Protein AF-A0A843GZU8-F1 (afdb_monomer)

Secondary structure (DSSP, 8-state):
-HHHHHHHHHHHHHHHHTSPPEEEEE-HHHHHHHHHHHHHTT----EEEEE-TT-EEEE-SSEEEEEEEEEEEEEE--TTS-HHHHIIIIIIIIIHHHHHHHHHHHHTTSSSS----EEEEE-S--TT-SS-TTTTSEEEEEEEEEEEEEETT--

Structure (mmCIF, N/CA/C/O backbone):
data_AF-A0A843GZU8-F1
#
_entry.id   AF-A0A843GZU8-F1
#
loop_
_atom_site.group_PDB
_atom_site.id
_atom_site.type_symbol
_atom_site.label_atom_id
_atom_site.label_alt_id
_atom_site.label_comp_id
_atom_site.label_asym_id
_atom_site.label_entity_id
_atom_site.label_seq_id
_atom_site.pdbx_PDB_ins_code
_atom_site.Cartn_x
_atom_site.Cartn_y
_atom_site.Cartn_z
_atom_site.occupancy
_atom_site.B_iso_or_equiv
_atom_site.auth_seq_id
_atom_site.auth_comp_id
_atom_site.auth_asym_id
_atom_site.auth_atom_id
_atom_site.pdbx_PDB_model_num
ATOM 1 N N . MET A 1 1 ? -4.964 -5.672 16.705 1.00 82.25 1 MET A N 1
ATOM 2 C CA . MET A 1 1 ? -6.218 -5.775 15.932 1.00 82.25 1 MET A CA 1
ATOM 3 C C . MET A 1 1 ? -6.040 -5.169 14.542 1.00 82.25 1 MET A C 1
ATOM 5 O O . MET A 1 1 ? -6.144 -5.916 13.576 1.00 82.25 1 MET A O 1
ATOM 9 N N . LEU A 1 2 ? -5.550 -3.923 14.445 1.00 89.44 2 LEU A N 1
ATOM 10 C CA . LEU A 1 2 ? -5.167 -3.273 13.180 1.00 89.44 2 LEU A CA 1
ATOM 11 C C . LEU A 1 2 ? -4.342 -4.140 12.209 1.00 89.44 2 LEU A C 1
ATOM 13 O O . LEU A 1 2 ? -4.660 -4.193 11.031 1.00 89.44 2 LEU A O 1
ATOM 17 N N . LEU A 1 3 ? -3.293 -4.839 12.661 1.00 92.56 3 LEU A N 1
ATOM 18 C CA . LEU A 1 3 ? -2.460 -5.641 11.746 1.00 92.56 3 LEU A CA 1
ATOM 19 C C . LEU A 1 3 ? -3.240 -6.765 11.058 1.00 92.56 3 LEU A C 1
ATOM 21 O O . LEU A 1 3 ? -3.101 -6.946 9.853 1.00 92.56 3 LEU A O 1
ATOM 25 N N . ASN A 1 4 ? -4.087 -7.476 11.803 1.00 91.81 4 ASN A N 1
ATOM 26 C CA . ASN A 1 4 ? -4.919 -8.545 11.249 1.00 91.81 4 ASN A CA 1
ATOM 27 C C . ASN A 1 4 ? -5.974 -7.966 10.302 1.00 91.81 4 ASN A C 1
ATOM 29 O O . ASN A 1 4 ? -6.200 -8.507 9.223 1.00 91.81 4 ASN A O 1
ATOM 33 N N . LEU A 1 5 ? -6.574 -6.831 10.677 1.00 91.50 5 LEU A N 1
ATOM 34 C CA . LEU A 1 5 ? -7.500 -6.096 9.821 1.00 91.50 5 LEU A CA 1
ATOM 35 C C . LEU A 1 5 ? -6.843 -5.733 8.484 1.00 91.50 5 LEU A C 1
ATOM 37 O O . LEU A 1 5 ? -7.386 -6.022 7.421 1.00 91.50 5 LEU A O 1
ATOM 41 N N . MET A 1 6 ? -5.648 -5.150 8.537 1.00 94.19 6 MET A N 1
ATOM 42 C CA . MET A 1 6 ? -4.905 -4.723 7.358 1.00 94.19 6 MET A CA 1
ATOM 43 C C . MET A 1 6 ? -4.450 -5.904 6.505 1.00 94.19 6 MET A C 1
ATOM 45 O O . MET A 1 6 ? -4.588 -5.848 5.288 1.00 94.19 6 MET A O 1
ATOM 49 N N . GLN A 1 7 ? -3.991 -7.000 7.110 1.00 95.62 7 GLN A N 1
ATOM 50 C CA . GLN A 1 7 ? -3.688 -8.238 6.383 1.00 95.62 7 GLN A CA 1
ATOM 51 C C . GLN A 1 7 ? -4.916 -8.768 5.635 1.00 95.62 7 GLN A C 1
ATOM 53 O O . GLN A 1 7 ? -4.822 -9.079 4.449 1.00 95.62 7 GLN A O 1
ATOM 58 N N . ASN A 1 8 ? -6.081 -8.795 6.288 1.00 94.69 8 ASN A N 1
ATOM 59 C CA . ASN A 1 8 ? -7.334 -9.220 5.663 1.00 94.69 8 ASN A CA 1
ATOM 60 C C . ASN A 1 8 ? -7.744 -8.293 4.511 1.00 94.69 8 ASN A C 1
ATOM 62 O O . ASN A 1 8 ? -8.187 -8.767 3.464 1.00 94.69 8 ASN A O 1
ATOM 66 N N . VAL A 1 9 ? -7.577 -6.978 4.678 1.00 95.19 9 VAL A N 1
ATOM 67 C CA . VAL A 1 9 ? -7.810 -5.997 3.610 1.00 95.19 9 VAL A CA 1
ATOM 68 C C . VAL A 1 9 ? -6.896 -6.273 2.421 1.00 95.19 9 VAL A C 1
ATOM 70 O O . VAL A 1 9 ? -7.381 -6.374 1.300 1.00 95.19 9 VAL A O 1
ATOM 73 N N . VAL A 1 10 ? -5.593 -6.444 2.649 1.00 96.94 10 VAL A N 1
ATOM 74 C CA . VAL A 1 10 ? -4.618 -6.685 1.574 1.00 96.94 10 VAL A CA 1
ATOM 75 C C . VAL A 1 10 ? -4.854 -8.026 0.872 1.00 96.94 10 VAL A C 1
ATOM 77 O O . VAL A 1 10 ? -4.688 -8.111 -0.346 1.00 96.94 10 VAL A O 1
ATOM 80 N N . SER A 1 11 ? -5.313 -9.053 1.593 1.00 97.19 11 SER A N 1
ATOM 81 C CA . SER A 1 11 ? -5.733 -10.323 0.984 1.00 97.19 11 SER A CA 1
ATOM 82 C C . SER A 1 11 ? -6.873 -10.107 -0.013 1.00 97.19 11 SER A C 1
ATOM 84 O O . SER A 1 11 ? -6.767 -10.510 -1.168 1.00 97.19 11 SER A O 1
ATOM 86 N N . LYS A 1 12 ? -7.923 -9.377 0.389 1.00 97.38 12 LYS A N 1
ATOM 87 C CA . LYS A 1 12 ? -9.050 -9.046 -0.499 1.00 97.38 12 LYS A CA 1
ATOM 88 C C . LYS A 1 12 ? -8.641 -8.160 -1.671 1.00 97.38 12 LYS A C 1
ATOM 90 O O . LYS A 1 12 ? -9.189 -8.301 -2.757 1.00 97.38 12 LYS A O 1
ATOM 95 N N . VAL A 1 13 ? -7.685 -7.252 -1.464 1.00 97.69 13 VAL A N 1
ATOM 96 C CA . VAL A 1 13 ? -7.109 -6.458 -2.557 1.00 97.69 13 VAL A CA 1
ATOM 97 C C . VAL A 1 13 ? -6.420 -7.368 -3.567 1.00 97.69 13 VAL A C 1
ATOM 99 O O . VAL A 1 13 ? -6.662 -7.223 -4.757 1.00 97.69 13 VAL A O 1
ATOM 102 N N . SER A 1 14 ? -5.618 -8.330 -3.105 1.00 97.56 14 SER A N 1
ATOM 103 C CA . SER A 1 14 ? -4.934 -9.294 -3.978 1.00 97.56 14 SER A CA 1
ATOM 104 C C . SER A 1 14 ? -5.917 -10.119 -4.814 1.00 97.56 14 SER A C 1
ATOM 106 O O . SER A 1 14 ? -5.692 -10.335 -6.004 1.00 97.56 14 SER A O 1
ATOM 108 N N . GLU A 1 15 ? -7.024 -10.548 -4.202 1.00 97.06 15 GLU A N 1
ATOM 109 C CA . GLU A 1 15 ? -8.114 -11.246 -4.892 1.00 97.06 15 GLU A CA 1
ATOM 110 C C . GLU A 1 15 ? -8.781 -10.362 -5.960 1.00 97.06 15 GLU A C 1
ATOM 112 O O . GLU A 1 15 ? -8.977 -10.807 -7.088 1.00 97.06 15 GLU A O 1
ATOM 117 N N . ASP A 1 16 ? -9.094 -9.106 -5.628 1.00 97.25 16 ASP A N 1
ATOM 118 C CA . ASP A 1 16 ? -9.804 -8.160 -6.503 1.00 97.25 16 ASP A CA 1
ATOM 119 C C . ASP A 1 16 ? -8.938 -7.695 -7.692 1.00 97.25 16 ASP A C 1
ATOM 121 O O . ASP A 1 16 ? -9.460 -7.526 -8.792 1.00 97.25 16 ASP A O 1
ATOM 125 N N . VAL A 1 17 ? -7.617 -7.538 -7.512 1.00 96.56 17 VAL A N 1
ATOM 126 C CA . VAL A 1 17 ? -6.692 -7.144 -8.599 1.00 96.56 17 VAL A CA 1
ATOM 127 C C . VAL A 1 17 ? -6.134 -8.327 -9.402 1.00 96.56 17 VAL A C 1
ATOM 129 O O . VAL A 1 17 ? -5.523 -8.123 -10.450 1.00 96.56 17 VAL A O 1
ATOM 132 N N . GLY A 1 18 ? -6.332 -9.565 -8.939 1.00 95.00 18 GLY A N 1
ATOM 133 C CA . GLY A 1 18 ? -5.915 -10.781 -9.647 1.00 95.00 18 GLY A CA 1
ATOM 134 C C . GLY A 1 18 ? -4.416 -11.101 -9.573 1.00 95.00 18 GLY A C 1
ATOM 135 O O . GLY A 1 18 ? -3.929 -11.940 -10.332 1.00 95.00 18 GLY A O 1
ATOM 136 N N . PHE A 1 19 ? -3.668 -10.463 -8.672 1.00 93.62 19 PHE A N 1
ATOM 137 C CA . PHE A 1 19 ? -2.263 -10.774 -8.407 1.00 93.62 19 PHE A CA 1
ATOM 138 C C . PHE A 1 19 ? -1.910 -10.543 -6.935 1.00 93.62 19 PHE A C 1
ATOM 140 O O . PHE A 1 19 ? -2.544 -9.758 -6.236 1.00 93.62 19 PHE A O 1
ATOM 147 N N . ASN A 1 20 ? -0.874 -11.235 -6.455 1.00 94.81 20 ASN A N 1
ATOM 148 C CA . ASN A 1 20 ? -0.471 -11.184 -5.051 1.00 94.81 20 ASN A CA 1
ATOM 149 C C . ASN A 1 20 ? 0.098 -9.809 -4.672 1.00 94.81 20 ASN A C 1
ATOM 151 O O . ASN A 1 20 ? 1.158 -9.434 -5.174 1.00 94.81 20 ASN A O 1
ATOM 155 N N . VAL A 1 21 ? -0.562 -9.108 -3.749 1.00 96.88 21 VAL A N 1
ATOM 156 C CA . VAL A 1 21 ? -0.092 -7.861 -3.137 1.00 96.88 21 VAL A CA 1
ATOM 157 C C . VAL A 1 21 ? 0.418 -8.169 -1.735 1.00 96.88 21 VAL A C 1
ATOM 159 O O . VAL A 1 21 ? -0.300 -8.697 -0.890 1.00 96.88 21 VAL A O 1
ATOM 162 N N . ARG A 1 22 ? 1.677 -7.827 -1.459 1.00 95.94 22 ARG A N 1
ATOM 163 C CA . ARG A 1 22 ? 2.286 -8.074 -0.148 1.00 95.94 22 ARG A CA 1
ATOM 164 C C . ARG A 1 22 ? 1.792 -7.060 0.876 1.00 95.94 22 ARG A C 1
ATOM 166 O O . ARG A 1 22 ? 1.704 -5.871 0.581 1.00 95.94 22 ARG A O 1
ATOM 173 N N . PHE A 1 23 ? 1.547 -7.509 2.101 1.00 96.44 23 PHE A N 1
ATOM 174 C CA . PHE A 1 23 ? 1.417 -6.604 3.238 1.00 96.44 23 PHE A CA 1
ATOM 175 C C . PHE A 1 23 ? 2.753 -6.509 3.968 1.00 96.44 23 PHE A C 1
ATOM 177 O O . PHE A 1 23 ? 3.313 -7.530 4.362 1.00 96.44 23 PHE A O 1
ATOM 184 N N . MET A 1 24 ? 3.248 -5.289 4.162 1.00 95.06 24 MET A N 1
ATOM 185 C CA . MET A 1 24 ? 4.451 -5.018 4.946 1.00 95.06 24 MET A CA 1
ATOM 186 C C . MET A 1 24 ? 4.103 -4.083 6.099 1.00 95.06 24 MET A C 1
ATOM 188 O O . MET A 1 24 ? 3.356 -3.118 5.928 1.00 95.06 24 MET A O 1
ATOM 192 N N . TYR A 1 25 ? 4.676 -4.341 7.269 1.00 94.94 25 TYR A N 1
ATOM 193 C CA . TYR A 1 25 ? 4.491 -3.511 8.451 1.00 94.94 25 TYR A CA 1
ATOM 194 C C . TYR A 1 25 ? 5.800 -3.380 9.219 1.00 94.94 25 TYR A C 1
ATOM 196 O O . TYR A 1 25 ? 6.476 -4.375 9.474 1.00 94.94 25 TYR A O 1
ATOM 204 N N . GLY A 1 26 ? 6.131 -2.158 9.624 1.00 94.44 26 GLY A N 1
ATOM 205 C CA . GLY A 1 26 ? 7.278 -1.904 10.485 1.00 94.44 26 GLY A CA 1
ATOM 206 C C . GLY A 1 26 ? 7.719 -0.450 10.461 1.00 94.44 26 GLY A C 1
ATOM 207 O O . GLY A 1 26 ? 7.052 0.418 9.897 1.00 94.44 26 GLY A O 1
ATOM 208 N N . SER A 1 27 ? 8.870 -0.181 11.072 1.00 92.12 27 SER A N 1
ATOM 209 C CA . SER A 1 27 ? 9.527 1.119 10.945 1.00 92.12 27 SER A CA 1
ATOM 210 C C . SER A 1 27 ? 10.028 1.340 9.520 1.00 92.12 27 SER A C 1
ATOM 212 O O . SER A 1 27 ? 10.357 0.394 8.798 1.00 92.12 27 SER A O 1
ATOM 214 N N . THR A 1 28 ? 10.196 2.600 9.143 1.00 89.75 28 THR A N 1
ATOM 215 C CA . THR A 1 28 ? 10.784 3.037 7.876 1.00 89.75 28 THR A CA 1
ATOM 216 C C . THR A 1 28 ? 12.098 2.313 7.588 1.00 89.75 28 THR A C 1
ATOM 218 O O . THR A 1 28 ? 12.301 1.845 6.471 1.00 89.75 28 THR A O 1
ATOM 221 N N . LEU A 1 29 ? 12.970 2.158 8.591 1.00 88.56 29 LEU A N 1
ATOM 222 C CA . LEU A 1 29 ? 14.244 1.453 8.431 1.00 88.56 29 LEU A CA 1
ATOM 223 C C . LEU A 1 29 ? 14.043 -0.032 8.098 1.00 88.56 29 LEU A C 1
ATOM 225 O O . LEU A 1 29 ? 14.689 -0.549 7.188 1.00 88.56 29 LEU A O 1
ATOM 229 N N . SER A 1 30 ? 13.143 -0.715 8.812 1.00 91.81 30 SER A N 1
ATOM 230 C CA . SER A 1 30 ? 12.864 -2.136 8.568 1.00 91.81 30 SER A CA 1
ATOM 231 C C . SER A 1 30 ? 12.279 -2.376 7.173 1.00 91.81 30 SER A C 1
ATOM 233 O O . SER A 1 30 ? 12.771 -3.237 6.445 1.00 91.81 30 SER A O 1
ATOM 235 N N . VAL A 1 31 ? 11.331 -1.532 6.756 1.00 91.56 31 VAL A N 1
ATOM 236 C CA . VAL A 1 31 ? 10.713 -1.573 5.426 1.00 91.56 31 VAL A CA 1
ATOM 237 C C . VAL A 1 31 ? 11.753 -1.331 4.329 1.00 91.56 31 VAL A C 1
ATOM 239 O O . VAL A 1 31 ? 11.798 -2.069 3.348 1.00 91.56 31 VAL A O 1
ATOM 242 N N . VAL A 1 32 ? 12.623 -0.327 4.488 1.00 88.94 32 VAL A N 1
ATOM 243 C CA . VAL A 1 32 ? 13.694 -0.028 3.519 1.00 88.94 32 VAL A CA 1
ATOM 244 C C . VAL A 1 32 ? 14.663 -1.201 3.373 1.00 88.94 32 VAL A C 1
ATOM 246 O O . VAL A 1 32 ? 15.056 -1.540 2.253 1.00 88.94 32 VAL A O 1
ATOM 249 N N . ASN A 1 33 ? 1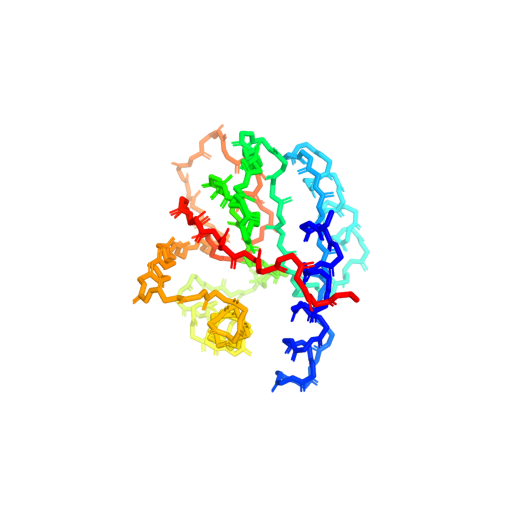5.035 -1.845 4.480 1.00 88.75 33 ASN A N 1
ATOM 250 C CA . ASN A 1 33 ? 15.903 -3.020 4.447 1.00 88.75 33 ASN A CA 1
ATOM 251 C C . ASN A 1 33 ? 15.245 -4.180 3.691 1.00 88.75 33 ASN A C 1
ATOM 253 O O . ASN A 1 33 ? 15.889 -4.802 2.847 1.00 88.75 33 ASN A O 1
ATOM 257 N N . GLU A 1 34 ? 13.962 -4.442 3.941 1.00 90.44 34 GLU A N 1
ATOM 258 C CA . GLU A 1 34 ? 13.223 -5.501 3.255 1.00 90.44 34 GLU A CA 1
ATOM 259 C C . GLU A 1 34 ? 13.091 -5.225 1.750 1.00 90.44 34 GLU A C 1
ATOM 261 O O . GLU A 1 34 ? 13.443 -6.077 0.935 1.00 90.44 34 GLU A O 1
ATOM 266 N N . ILE A 1 35 ? 12.712 -4.005 1.364 1.00 88.75 35 ILE A N 1
ATOM 267 C CA . ILE A 1 35 ? 12.658 -3.565 -0.041 1.00 88.75 35 ILE A CA 1
ATOM 268 C C . ILE A 1 35 ? 14.016 -3.724 -0.729 1.00 88.75 35 ILE A C 1
ATOM 270 O O . ILE A 1 35 ? 14.100 -4.207 -1.860 1.00 88.75 35 ILE A O 1
ATOM 274 N N . THR A 1 36 ? 15.101 -3.365 -0.040 1.00 87.44 36 THR A N 1
ATOM 275 C CA . THR A 1 36 ? 16.463 -3.523 -0.564 1.00 87.44 36 THR A CA 1
ATOM 276 C C . THR A 1 36 ? 16.787 -4.993 -0.834 1.00 87.44 36 THR A C 1
ATOM 278 O O . THR A 1 36 ? 17.401 -5.312 -1.855 1.00 87.44 36 THR A O 1
ATOM 281 N N . LEU A 1 37 ? 16.362 -5.905 0.045 1.00 88.38 37 LEU A N 1
ATOM 282 C CA . LEU A 1 37 ? 16.538 -7.344 -0.150 1.00 88.38 37 LEU A CA 1
ATOM 283 C C . LEU A 1 37 ? 15.697 -7.873 -1.319 1.00 88.38 37 LEU A C 1
ATOM 285 O O . LEU A 1 37 ? 16.228 -8.620 -2.141 1.00 88.38 37 LEU A O 1
ATOM 289 N N . LEU A 1 38 ? 14.433 -7.458 -1.439 1.00 87.94 38 LEU A N 1
ATOM 290 C CA . LEU A 1 38 ? 13.558 -7.850 -2.552 1.00 87.94 38 LEU A CA 1
ATOM 291 C C . LEU A 1 38 ? 14.115 -7.384 -3.897 1.00 87.94 38 LEU A C 1
ATOM 293 O O . LEU A 1 38 ? 14.200 -8.164 -4.847 1.00 87.94 38 LEU A O 1
ATOM 297 N N . ARG A 1 39 ? 14.598 -6.139 -3.954 1.00 83.19 39 ARG A N 1
ATOM 298 C CA . ARG A 1 39 ? 15.267 -5.589 -5.136 1.00 83.19 39 ARG A CA 1
ATOM 299 C C . ARG A 1 39 ? 16.519 -6.384 -5.506 1.00 83.19 39 ARG A C 1
ATOM 301 O O . ARG A 1 39 ? 16.710 -6.683 -6.680 1.00 83.19 39 ARG A O 1
ATOM 308 N N . ARG A 1 40 ? 17.358 -6.764 -4.532 1.00 84.25 40 ARG A N 1
ATOM 309 C CA . ARG A 1 40 ? 18.549 -7.608 -4.778 1.00 84.25 40 ARG A CA 1
ATOM 310 C C . ARG A 1 40 ? 18.193 -8.976 -5.361 1.00 84.25 40 ARG A C 1
ATOM 312 O O . ARG A 1 40 ? 18.991 -9.534 -6.103 1.00 84.25 40 ARG A O 1
ATOM 319 N N . ARG A 1 41 ? 17.011 -9.502 -5.038 1.00 86.81 41 ARG A N 1
ATOM 320 C CA . ARG A 1 41 ? 16.489 -10.765 -5.582 1.00 86.81 41 ARG A CA 1
ATOM 321 C C . ARG A 1 41 ? 15.759 -10.599 -6.916 1.00 86.81 41 ARG A C 1
ATOM 323 O O . ARG A 1 41 ? 15.319 -11.595 -7.475 1.00 86.81 41 ARG A O 1
ATOM 330 N N . MET A 1 42 ? 15.640 -9.367 -7.424 1.00 78.94 42 MET A N 1
ATOM 331 C CA . MET A 1 42 ? 14.858 -9.027 -8.619 1.00 78.94 42 MET A CA 1
ATOM 332 C C . MET A 1 42 ? 13.406 -9.525 -8.545 1.00 78.94 42 MET A C 1
ATOM 334 O O . MET A 1 42 ? 12.783 -9.816 -9.564 1.00 78.94 42 MET A O 1
ATOM 338 N N . GLU A 1 43 ? 12.853 -9.624 -7.335 1.00 80.19 43 GLU A N 1
ATOM 339 C CA . GLU A 1 43 ? 11.452 -9.985 -7.154 1.00 80.19 43 GLU A CA 1
ATOM 340 C C . GLU A 1 43 ? 10.572 -8.787 -7.541 1.00 80.19 43 GLU A C 1
ATOM 342 O O . GLU A 1 43 ? 10.879 -7.636 -7.219 1.00 80.19 43 GLU A O 1
ATOM 347 N N . VAL A 1 44 ? 9.466 -9.043 -8.240 1.00 79.31 44 VAL A N 1
ATOM 348 C CA . VAL A 1 44 ? 8.410 -8.041 -8.434 1.00 79.31 44 VAL A CA 1
ATOM 349 C C . VAL A 1 44 ? 7.522 -8.060 -7.191 1.00 79.31 44 VAL A C 1
ATOM 351 O O . VAL A 1 44 ? 7.000 -9.114 -6.828 1.00 79.31 44 VAL A O 1
ATOM 354 N N . TYR A 1 45 ? 7.371 -6.917 -6.519 1.00 84.50 45 TYR A N 1
ATOM 355 C CA . TYR A 1 45 ? 6.629 -6.828 -5.256 1.00 84.50 45 TYR A CA 1
ATOM 356 C C . TYR A 1 45 ? 5.656 -5.644 -5.243 1.00 84.50 45 TYR A C 1
ATOM 358 O O . TYR A 1 45 ? 5.969 -4.600 -4.683 1.00 84.50 45 TYR A O 1
ATOM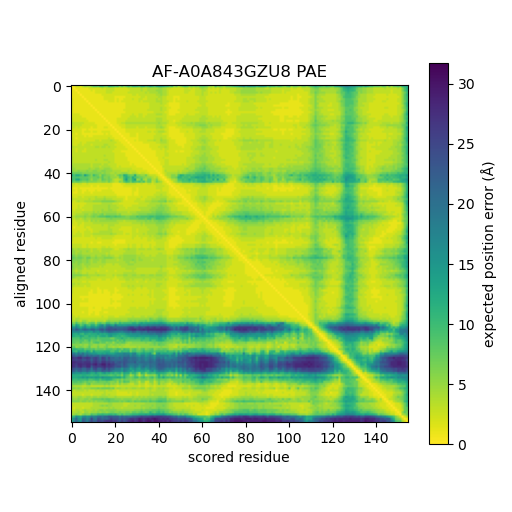 366 N N . PRO A 1 46 ? 4.437 -5.764 -5.790 1.00 93.94 46 PRO A N 1
ATOM 367 C CA . PRO A 1 46 ? 3.392 -4.850 -5.359 1.00 93.94 46 PRO A CA 1
ATOM 368 C C . PRO A 1 46 ? 3.157 -5.063 -3.858 1.00 93.94 46 PRO A C 1
ATOM 370 O O . PRO A 1 46 ? 2.949 -6.191 -3.405 1.00 93.94 46 PRO A O 1
ATOM 373 N N . ALA A 1 47 ? 3.231 -3.992 -3.080 1.00 95.44 47 ALA A N 1
ATOM 374 C CA . ALA A 1 47 ? 3.099 -4.037 -1.635 1.00 95.44 47 ALA A CA 1
ATOM 375 C C . ALA A 1 47 ? 2.257 -2.873 -1.116 1.00 95.44 47 ALA A C 1
ATOM 377 O O . ALA A 1 47 ? 2.422 -1.732 -1.550 1.00 95.44 47 ALA A O 1
ATOM 378 N N . ILE A 1 48 ? 1.398 -3.167 -0.144 1.00 96.50 48 ILE A N 1
ATOM 379 C CA . ILE A 1 48 ? 0.768 -2.185 0.736 1.00 96.50 48 ILE A CA 1
ATOM 380 C C . ILE A 1 48 ? 1.566 -2.179 2.039 1.00 96.50 48 ILE A C 1
ATOM 382 O O . ILE A 1 48 ? 1.728 -3.205 2.701 1.00 96.50 48 ILE A O 1
ATOM 386 N N . ILE A 1 49 ? 2.078 -1.009 2.396 1.00 95.38 49 ILE A N 1
ATOM 387 C CA . ILE A 1 49 ? 3.047 -0.816 3.468 1.00 95.38 49 ILE A CA 1
ATOM 388 C C . ILE A 1 49 ? 2.436 0.087 4.533 1.00 95.38 49 ILE A C 1
ATOM 390 O O . ILE A 1 49 ? 2.054 1.227 4.251 1.00 95.38 49 ILE A O 1
ATOM 394 N N . LEU A 1 50 ? 2.389 -0.413 5.765 1.00 94.81 50 LEU A N 1
ATOM 395 C CA . LEU A 1 50 ? 1.976 0.329 6.949 1.00 94.81 50 LEU A CA 1
ATOM 396 C C . LEU A 1 50 ? 3.205 0.720 7.778 1.00 94.81 50 LEU A C 1
ATOM 398 O O . LEU A 1 50 ? 3.885 -0.143 8.334 1.00 94.81 50 LEU A O 1
ATOM 402 N N . PHE A 1 51 ? 3.486 2.022 7.864 1.00 93.62 51 PHE A N 1
ATOM 403 C CA . PHE A 1 51 ? 4.593 2.537 8.670 1.00 93.62 51 PHE A CA 1
ATOM 404 C C . PHE A 1 51 ? 4.156 2.673 10.123 1.00 93.62 51 PHE A C 1
ATOM 406 O O . PHE A 1 51 ? 3.155 3.323 10.409 1.00 93.62 51 PHE A O 1
ATOM 413 N N . GLN A 1 52 ? 4.912 2.068 11.034 1.00 93.50 52 GLN A N 1
ATOM 414 C CA . GLN A 1 52 ? 4.585 2.041 12.459 1.00 93.50 52 GLN A CA 1
ATOM 415 C C . GLN A 1 52 ? 4.661 3.429 13.119 1.00 93.50 52 GLN A C 1
ATOM 417 O O . GLN A 1 52 ? 4.016 3.672 14.141 1.00 93.50 52 GLN A O 1
ATOM 422 N N . GLU A 1 53 ? 5.472 4.339 12.583 1.00 90.81 53 GLU A N 1
ATOM 423 C CA . GLU A 1 53 ? 5.766 5.616 13.222 1.00 90.81 53 GLU A CA 1
ATOM 424 C C . GLU A 1 53 ? 4.525 6.500 13.380 1.00 90.81 53 GLU A C 1
ATOM 426 O O . GLU A 1 53 ? 3.918 6.946 12.407 1.00 90.81 53 GLU A O 1
ATOM 431 N N . GLY A 1 54 ? 4.203 6.811 14.637 1.00 89.25 54 GLY A N 1
ATOM 432 C CA . GLY A 1 54 ? 3.138 7.744 14.992 1.00 89.25 54 GLY A CA 1
ATOM 433 C C . GLY A 1 54 ? 1.723 7.187 14.853 1.00 89.25 54 GLY A C 1
ATOM 434 O O . GLY A 1 54 ? 0.789 7.974 14.958 1.00 89.25 54 GLY A O 1
ATOM 435 N N . ILE A 1 55 ? 1.547 5.878 14.632 1.00 92.50 55 ILE A N 1
ATOM 436 C CA . ILE A 1 55 ? 0.216 5.264 14.706 1.00 92.50 55 ILE A CA 1
ATOM 437 C C . ILE A 1 55 ? -0.322 5.417 16.131 1.00 92.50 55 ILE A C 1
ATOM 439 O O . ILE A 1 55 ? 0.357 5.055 17.096 1.00 92.50 55 ILE A O 1
ATOM 443 N N . VAL A 1 56 ? -1.551 5.916 16.256 1.00 93.44 56 VAL A N 1
ATOM 444 C CA . VAL A 1 56 ? -2.256 6.031 17.537 1.00 93.44 56 VAL A CA 1
ATOM 445 C C . VAL A 1 56 ? -3.521 5.188 17.486 1.00 93.44 56 VAL A C 1
ATOM 447 O O . VAL A 1 56 ? -4.362 5.369 16.611 1.00 93.44 56 VAL A O 1
ATOM 450 N N . GLU A 1 57 ? -3.661 4.278 18.445 1.00 92.69 57 GLU A N 1
ATOM 451 C CA . GLU A 1 57 ? -4.884 3.510 18.674 1.00 92.69 57 GLU A CA 1
ATOM 452 C C . GLU A 1 57 ? -5.656 4.134 19.837 1.00 92.69 57 GLU A C 1
ATOM 454 O O . GLU A 1 57 ? -5.116 4.324 20.928 1.00 92.69 57 GLU A O 1
ATOM 459 N N . THR A 1 58 ? -6.928 4.445 19.605 1.00 92.50 58 THR A N 1
ATOM 460 C CA . THR A 1 58 ? -7.844 4.933 20.631 1.00 92.50 58 THR A CA 1
ATOM 461 C C . THR A 1 58 ? -8.994 3.957 20.805 1.00 92.50 58 THR A C 1
ATOM 463 O O . THR A 1 58 ? -9.770 3.707 19.882 1.00 92.50 58 THR A O 1
ATOM 466 N N . ASP A 1 59 ? -9.142 3.455 22.026 1.00 92.31 59 ASP A N 1
ATOM 467 C CA . ASP A 1 59 ? -10.258 2.603 22.402 1.00 92.31 59 ASP A CA 1
ATOM 468 C C . ASP A 1 59 ? -11.524 3.448 22.668 1.00 92.31 59 ASP A C 1
ATOM 470 O O . ASP A 1 59 ? -11.537 4.317 23.547 1.00 92.31 59 ASP A O 1
ATOM 474 N N . LYS A 1 60 ? -12.599 3.225 21.901 1.00 89.19 60 LYS A N 1
ATOM 475 C CA . LYS A 1 60 ? -13.916 3.849 22.111 1.00 89.19 60 LYS A CA 1
ATOM 476 C C . LYS A 1 60 ? -14.937 2.795 22.528 1.00 89.19 60 LYS A C 1
ATOM 478 O O . LYS A 1 60 ? -14.754 1.595 22.364 1.00 89.19 60 LYS A O 1
ATOM 483 N N . ARG A 1 61 ? -16.082 3.230 23.061 1.00 88.12 61 ARG A N 1
ATOM 484 C CA . ARG A 1 61 ? -17.103 2.315 23.606 1.00 88.12 61 ARG A CA 1
ATOM 485 C C . ARG A 1 61 ? -17.544 1.220 22.619 1.00 88.12 61 ARG A C 1
ATOM 487 O O . ARG A 1 61 ? -17.721 0.088 23.053 1.00 88.12 61 ARG A O 1
ATOM 494 N N . TYR A 1 62 ? -17.686 1.542 21.330 1.00 86.94 62 TYR A N 1
ATOM 495 C CA . TYR A 1 62 ? -18.222 0.621 20.313 1.00 86.94 62 TYR A CA 1
ATOM 496 C C . TYR A 1 62 ? -17.264 0.326 19.144 1.00 86.94 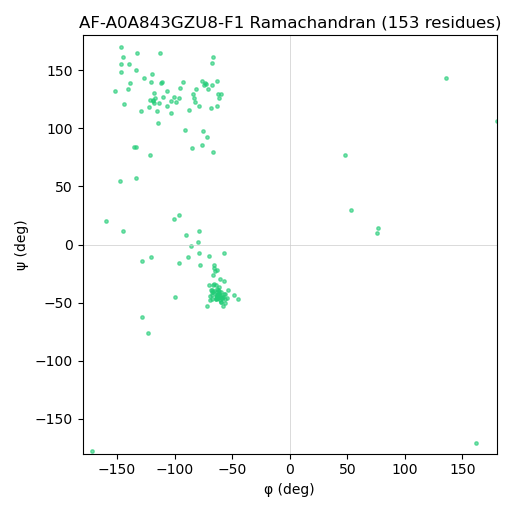62 TYR A C 1
ATOM 498 O O . TYR A 1 62 ? -17.518 -0.593 18.369 1.00 86.94 62 TYR A O 1
ATOM 506 N N . TRP A 1 63 ? -16.158 1.061 19.024 1.00 88.62 63 TRP A N 1
ATOM 507 C CA . TRP A 1 63 ? -15.176 0.892 17.950 1.00 88.62 63 TRP A CA 1
ATOM 508 C C . TRP A 1 63 ? -13.754 1.155 18.450 1.00 88.62 63 TRP A C 1
ATOM 510 O O . TRP A 1 63 ? -13.562 1.805 19.479 1.00 88.62 63 TRP A O 1
ATOM 520 N N . TYR A 1 64 ? -12.769 0.668 17.708 1.00 89.19 64 TYR A N 1
ATOM 521 C CA . TYR A 1 64 ? -11.389 1.132 17.764 1.00 89.19 64 TYR A CA 1
ATOM 522 C C . TYR A 1 64 ? -11.186 2.216 16.713 1.00 89.19 64 TYR A C 1
ATOM 524 O O . TYR A 1 64 ? -11.725 2.131 15.610 1.00 89.19 64 TYR A O 1
ATOM 532 N N . GLU A 1 65 ? -10.438 3.253 17.061 1.00 90.31 65 GLU A N 1
ATOM 533 C CA . GLU A 1 65 ? -10.064 4.330 16.150 1.00 90.31 65 GLU A CA 1
ATOM 534 C C . GLU A 1 65 ? -8.547 4.339 15.979 1.00 90.31 65 GLU A C 1
ATOM 536 O O . GLU A 1 65 ? -7.808 4.392 16.962 1.00 90.31 65 GLU A O 1
ATOM 541 N N . TYR A 1 66 ? -8.093 4.283 14.732 1.00 90.62 66 TYR A N 1
ATOM 542 C CA . TYR A 1 66 ? -6.684 4.264 14.365 1.00 90.62 66 TYR A CA 1
ATOM 543 C C . TYR A 1 66 ? -6.343 5.529 13.589 1.00 90.62 66 TYR A C 1
ATOM 545 O O . TYR A 1 66 ? -6.840 5.710 12.481 1.00 90.62 66 TYR A O 1
ATOM 553 N N . ASP A 1 67 ? -5.483 6.380 14.143 1.00 91.31 67 ASP A N 1
ATOM 554 C CA . ASP A 1 67 ? -4.836 7.457 13.391 1.00 91.31 67 ASP A CA 1
ATOM 555 C C . ASP A 1 67 ? -3.559 6.898 12.765 1.00 91.31 67 ASP A C 1
ATOM 557 O O . ASP A 1 67 ? -2.649 6.456 13.473 1.00 91.31 67 ASP A O 1
ATOM 561 N N . ILE A 1 68 ? -3.522 6.857 11.434 1.00 90.81 68 ILE A N 1
ATOM 562 C CA . ILE A 1 68 ? -2.419 6.298 10.663 1.00 90.81 68 ILE A CA 1
ATOM 563 C C . ILE A 1 68 ? -1.763 7.436 9.872 1.00 90.81 68 ILE A C 1
ATOM 565 O O . ILE A 1 68 ? -2.277 7.873 8.831 1.00 90.81 68 ILE A O 1
ATOM 569 N N . PRO A 1 69 ? -0.584 7.914 10.315 1.00 88.50 69 PRO A N 1
ATOM 570 C CA . PRO A 1 69 ? 0.053 9.072 9.699 1.00 88.50 69 PRO A CA 1
ATOM 571 C C . PRO A 1 69 ? 0.521 8.817 8.270 1.00 88.50 69 PRO A C 1
ATOM 573 O O . PRO A 1 69 ? 0.511 9.737 7.441 1.00 88.50 69 PRO A O 1
ATOM 576 N N . LYS A 1 70 ? 0.979 7.593 7.984 1.00 89.00 70 LYS A N 1
ATOM 577 C CA . LYS A 1 70 ? 1.648 7.265 6.727 1.00 89.00 70 LYS A CA 1
ATOM 578 C C . LYS A 1 70 ? 1.471 5.801 6.336 1.00 89.00 70 LYS A C 1
ATOM 580 O O . LYS A 1 70 ? 1.784 4.886 7.092 1.00 89.00 70 LYS A O 1
ATOM 585 N N . MET A 1 71 ? 1.097 5.605 5.081 1.00 92.06 71 MET A N 1
ATOM 586 C CA . MET A 1 71 ? 1.155 4.336 4.367 1.00 92.06 71 MET A CA 1
ATOM 587 C C . MET A 1 71 ? 1.777 4.532 2.986 1.00 92.06 71 MET A C 1
ATOM 589 O O . MET A 1 71 ? 1.880 5.659 2.492 1.00 92.06 71 MET A O 1
ATOM 593 N N . ALA A 1 72 ? 2.182 3.438 2.351 1.00 92.56 72 ALA A N 1
ATOM 594 C CA . ALA A 1 72 ? 2.580 3.436 0.951 1.00 92.56 72 ALA A CA 1
ATOM 595 C C . ALA A 1 72 ? 1.947 2.272 0.193 1.00 92.56 72 ALA A C 1
ATOM 597 O O . ALA A 1 72 ? 1.730 1.201 0.751 1.00 92.56 72 ALA A O 1
ATOM 598 N N . ILE A 1 73 ? 1.713 2.485 -1.095 1.00 94.62 73 ILE A N 1
ATOM 599 C CA . ILE A 1 73 ? 1.528 1.421 -2.077 1.00 94.62 73 ILE A CA 1
ATOM 600 C C . ILE A 1 73 ? 2.717 1.525 -3.010 1.00 94.62 73 ILE A C 1
ATOM 602 O O . ILE A 1 73 ? 2.951 2.591 -3.571 1.00 94.62 73 ILE A O 1
ATOM 606 N N . ALA A 1 74 ? 3.499 0.465 -3.133 1.00 93.00 74 ALA A N 1
ATOM 607 C CA . ALA A 1 74 ? 4.762 0.509 -3.852 1.00 93.00 74 ALA A CA 1
ATOM 608 C C . ALA A 1 74 ? 4.969 -0.753 -4.679 1.00 93.00 74 ALA A C 1
ATOM 610 O O . ALA A 1 74 ? 4.412 -1.803 -4.373 1.00 93.00 74 ALA A O 1
ATOM 611 N N . THR A 1 75 ? 5.779 -0.641 -5.723 1.00 92.75 75 THR A N 1
ATOM 612 C CA . THR A 1 75 ? 6.246 -1.775 -6.513 1.00 92.75 75 THR A CA 1
ATOM 613 C C . THR A 1 75 ? 7.660 -1.536 -7.032 1.00 92.75 75 THR A C 1
ATOM 615 O O . THR A 1 75 ? 8.216 -0.439 -6.926 1.00 92.75 75 THR A O 1
ATOM 618 N N . THR A 1 76 ? 8.259 -2.588 -7.582 1.00 89.19 76 THR A N 1
ATOM 619 C CA . THR A 1 76 ? 9.600 -2.548 -8.162 1.00 89.19 76 THR A CA 1
ATOM 620 C C . THR A 1 76 ? 9.657 -1.542 -9.306 1.00 89.19 76 THR A C 1
ATOM 622 O O . THR A 1 76 ? 8.849 -1.601 -10.235 1.00 89.19 76 THR A O 1
ATOM 625 N N . THR A 1 77 ? 10.647 -0.651 -9.281 1.00 87.56 77 THR A N 1
ATOM 626 C CA . THR A 1 77 ? 10.848 0.292 -10.380 1.00 87.56 77 THR A CA 1
ATOM 627 C C . THR A 1 77 ? 11.414 -0.382 -11.626 1.00 87.56 77 THR A C 1
ATOM 629 O O . THR A 1 77 ? 12.352 -1.179 -11.557 1.00 87.56 77 THR A O 1
ATOM 632 N N . LYS A 1 78 ? 10.879 0.012 -12.784 1.00 86.56 78 LYS A N 1
ATOM 633 C CA . LYS A 1 78 ? 11.398 -0.327 -14.112 1.00 86.56 78 LYS A CA 1
ATOM 634 C C . LYS A 1 78 ? 12.394 0.736 -14.588 1.00 86.56 78 LYS A C 1
ATOM 636 O O . LYS A 1 78 ? 11.994 1.798 -15.054 1.00 86.56 78 LYS A O 1
ATOM 641 N N . TYR A 1 79 ? 13.688 0.461 -14.418 1.00 82.56 79 TYR A N 1
ATOM 642 C CA . TYR A 1 79 ? 14.793 1.402 -14.683 1.00 82.56 79 TYR A CA 1
ATOM 643 C C . TYR A 1 79 ? 14.962 1.785 -16.159 1.00 82.56 79 TYR A C 1
ATOM 645 O O . TYR A 1 79 ? 15.592 2.790 -16.467 1.00 82.56 79 TYR A O 1
ATOM 653 N N . ASP A 1 80 ? 14.422 0.978 -17.061 1.00 86.19 80 ASP A N 1
ATOM 654 C CA . ASP A 1 80 ? 14.428 1.179 -18.507 1.00 86.19 80 ASP A CA 1
ATOM 655 C C . ASP A 1 80 ? 13.372 2.190 -18.985 1.00 86.19 80 ASP A C 1
ATOM 657 O O . ASP A 1 80 ? 13.361 2.560 -20.158 1.00 86.19 80 ASP A O 1
ATOM 661 N N . LEU A 1 81 ? 12.493 2.655 -18.090 1.00 85.50 81 LEU A N 1
ATOM 662 C CA . LEU A 1 81 ? 11.382 3.545 -18.408 1.00 85.50 81 LEU A CA 1
ATOM 663 C C . LEU A 1 81 ? 11.574 4.945 -17.812 1.00 85.50 81 LEU A C 1
ATOM 665 O O . LEU A 1 81 ? 11.935 5.106 -16.643 1.00 85.50 81 LEU A O 1
ATOM 669 N N . THR A 1 82 ? 11.231 5.964 -18.600 1.00 86.69 82 THR A N 1
ATOM 670 C CA . THR A 1 82 ? 11.099 7.357 -18.135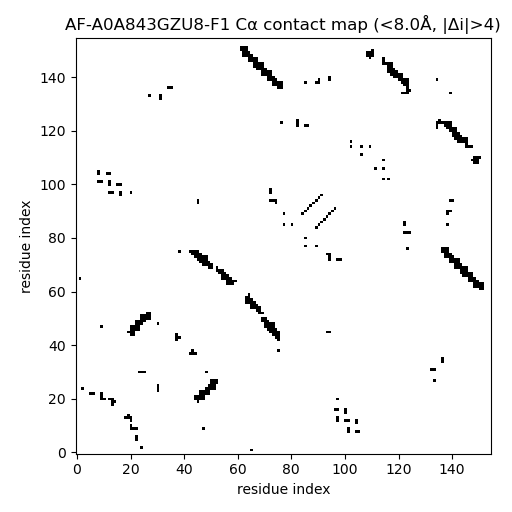 1.00 86.69 82 THR A CA 1
ATOM 671 C C . THR A 1 82 ? 9.924 7.512 -17.168 1.00 86.69 82 THR A C 1
ATOM 673 O O . THR A 1 82 ? 9.001 6.699 -17.172 1.00 86.69 82 THR A O 1
ATOM 676 N N . ASP A 1 83 ? 9.894 8.590 -16.385 1.00 84.44 83 ASP A N 1
ATOM 677 C CA . ASP A 1 83 ? 8.831 8.833 -15.397 1.00 84.44 83 ASP A CA 1
ATOM 678 C C . ASP A 1 83 ? 7.428 8.782 -16.013 1.00 84.44 83 ASP A C 1
ATOM 680 O O . ASP A 1 83 ? 6.550 8.088 -15.505 1.00 84.44 83 ASP A O 1
ATOM 684 N N . MET A 1 84 ? 7.231 9.433 -17.165 1.00 86.69 84 MET A N 1
ATOM 685 C CA . MET A 1 84 ? 5.956 9.405 -17.893 1.00 86.69 84 MET A CA 1
ATOM 686 C C . MET A 1 84 ? 5.584 7.997 -18.366 1.00 86.69 84 MET A C 1
ATOM 688 O O . MET A 1 84 ? 4.419 7.607 -18.304 1.00 86.69 84 MET A O 1
ATOM 692 N N . GLN A 1 85 ? 6.559 7.202 -18.814 1.00 89.19 85 GLN A N 1
ATOM 693 C CA . GLN A 1 85 ? 6.311 5.810 -19.188 1.00 89.19 85 GLN A CA 1
ATOM 694 C C . GLN A 1 85 ? 5.956 4.958 -17.969 1.00 89.19 85 GLN A C 1
ATOM 696 O O . GLN A 1 85 ? 5.056 4.126 -18.065 1.00 89.19 85 GLN A O 1
ATOM 701 N N . ARG A 1 86 ? 6.604 5.173 -16.817 1.00 88.31 86 ARG A N 1
ATOM 702 C CA . ARG A 1 86 ? 6.267 4.474 -15.567 1.00 88.31 86 ARG A CA 1
ATOM 703 C C . ARG A 1 86 ? 4.877 4.861 -15.080 1.00 88.31 86 ARG A C 1
ATOM 705 O O . ARG A 1 86 ? 4.122 3.972 -14.699 1.00 88.31 86 ARG A O 1
ATOM 712 N N . ILE A 1 87 ? 4.487 6.131 -15.184 1.00 89.12 87 ILE A N 1
ATOM 713 C CA . ILE A 1 87 ? 3.112 6.569 -14.901 1.00 89.12 87 ILE A CA 1
ATOM 714 C C . ILE A 1 87 ? 2.126 5.818 -15.806 1.00 89.12 87 ILE A C 1
ATOM 716 O O . ILE A 1 87 ? 1.227 5.140 -15.317 1.00 89.12 87 ILE A O 1
ATOM 720 N N . ASN A 1 88 ? 2.346 5.840 -17.120 1.00 89.38 88 ASN A N 1
ATOM 721 C CA . ASN A 1 88 ? 1.448 5.213 -18.094 1.00 89.38 88 ASN A CA 1
ATOM 722 C C . ASN A 1 88 ? 1.449 3.675 -18.067 1.00 89.38 88 ASN A C 1
ATOM 724 O O . ASN A 1 88 ? 0.617 3.057 -18.726 1.00 89.38 88 ASN A O 1
ATOM 728 N N . THR A 1 89 ? 2.375 3.044 -17.340 1.00 90.50 89 THR A N 1
ATOM 729 C CA . THR A 1 89 ? 2.482 1.583 -17.258 1.00 90.50 89 THR A CA 1
ATOM 730 C C . THR A 1 89 ? 2.399 1.098 -15.816 1.00 90.50 89 THR A C 1
ATOM 732 O O . THR A 1 89 ? 1.363 0.591 -15.408 1.00 90.50 89 THR A O 1
ATOM 735 N N . THR A 1 90 ? 3.461 1.248 -15.027 1.00 91.25 90 THR A N 1
ATOM 736 C CA . THR A 1 90 ? 3.538 0.806 -13.630 1.00 91.25 90 THR A CA 1
ATOM 737 C C . THR A 1 90 ? 2.426 1.407 -12.770 1.00 91.25 90 THR A C 1
ATOM 739 O O . THR A 1 90 ? 1.771 0.675 -12.030 1.00 91.25 90 THR A O 1
ATOM 742 N N . PHE A 1 91 ? 2.165 2.714 -12.865 1.00 93.00 91 PHE A N 1
ATOM 743 C CA . PHE A 1 91 ? 1.136 3.328 -12.022 1.00 93.00 91 PHE A CA 1
ATOM 744 C C . PHE A 1 91 ? -0.269 2.925 -12.463 1.00 93.00 91 PHE A C 1
ATOM 746 O O . PHE A 1 91 ? -1.020 2.390 -11.652 1.00 93.00 91 PHE A O 1
ATOM 753 N N . GLN A 1 92 ? -0.593 3.109 -13.744 1.00 94.00 92 GLN A N 1
ATOM 754 C CA . GLN A 1 92 ? -1.918 2.786 -14.286 1.00 94.00 92 GLN A CA 1
ATOM 755 C C . GLN A 1 92 ? -2.279 1.299 -14.171 1.00 94.00 92 GLN A C 1
ATOM 757 O O . GLN A 1 92 ? -3.428 0.976 -13.894 1.00 94.00 92 GLN A O 1
ATOM 762 N N . ASN A 1 93 ? -1.314 0.389 -14.344 1.00 93.31 93 ASN A N 1
ATOM 763 C CA . ASN A 1 93 ? -1.595 -1.050 -14.380 1.00 93.31 93 ASN A CA 1
ATOM 764 C C . ASN A 1 93 ? -1.381 -1.760 -13.038 1.00 93.31 93 ASN A C 1
ATOM 766 O O . ASN A 1 93 ? -1.818 -2.897 -12.890 1.00 93.31 93 ASN A O 1
ATOM 770 N N . VAL A 1 94 ? -0.680 -1.141 -12.081 1.00 94.62 94 VAL A N 1
ATOM 771 C CA . VAL A 1 94 ? -0.357 -1.780 -10.794 1.00 94.62 94 VAL A CA 1
ATOM 772 C C . VAL A 1 94 ? -0.760 -0.896 -9.622 1.00 94.62 94 VAL A C 1
ATOM 774 O O . VAL A 1 94 ? -1.619 -1.285 -8.840 1.00 94.62 94 VAL A O 1
ATOM 777 N N . ILE A 1 95 ? -0.182 0.299 -9.487 1.00 94.81 95 ILE A N 1
ATOM 778 C CA . ILE A 1 95 ? -0.356 1.113 -8.269 1.00 94.81 95 ILE A CA 1
ATOM 779 C C . ILE A 1 95 ? -1.800 1.610 -8.118 1.00 94.81 95 ILE A C 1
ATOM 781 O O . ILE A 1 95 ? -2.366 1.492 -7.033 1.00 94.81 95 ILE A O 1
ATOM 785 N N . TYR A 1 96 ? -2.410 2.147 -9.178 1.00 95.19 96 TYR A N 1
ATOM 786 C CA . TYR A 1 96 ? -3.774 2.679 -9.113 1.00 95.19 96 TYR A CA 1
ATOM 787 C C . TYR A 1 96 ? -4.832 1.589 -8.924 1.00 95.19 96 TYR A C 1
ATOM 789 O O . TYR A 1 96 ? -5.645 1.756 -8.020 1.00 95.19 96 TYR A O 1
ATOM 797 N N . PRO A 1 97 ? -4.787 0.438 -9.626 1.00 96.56 97 PRO A N 1
ATOM 798 C CA . PRO A 1 97 ? -5.692 -0.671 -9.331 1.00 96.56 97 PRO A CA 1
ATOM 799 C C . PRO A 1 97 ? -5.608 -1.149 -7.875 1.00 96.56 97 PRO A C 1
ATOM 801 O O . PRO A 1 97 ? -6.639 -1.360 -7.237 1.00 96.56 97 PRO A O 1
ATOM 804 N N . ILE A 1 98 ? -4.395 -1.257 -7.312 1.00 97.19 98 ILE A N 1
ATOM 80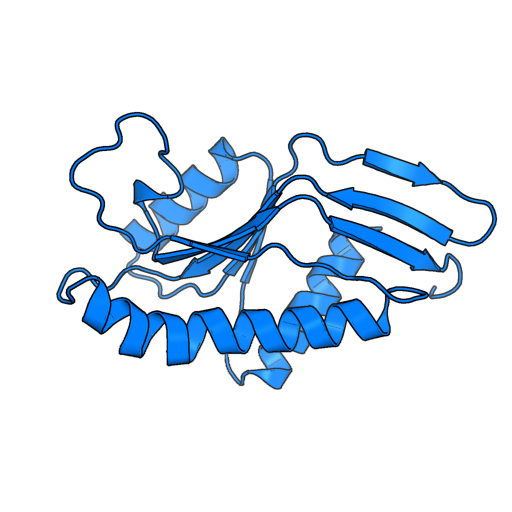5 C CA . ILE A 1 98 ? -4.217 -1.603 -5.893 1.00 97.19 98 ILE A CA 1
ATOM 806 C C . ILE A 1 98 ? -4.820 -0.518 -5.000 1.00 97.19 98 ILE A C 1
ATOM 808 O O . ILE A 1 98 ? -5.508 -0.847 -4.040 1.00 97.19 98 ILE A O 1
ATOM 812 N N . PHE A 1 99 ? -4.582 0.761 -5.299 1.00 95.00 99 PHE A N 1
ATOM 813 C CA . PHE A 1 99 ? -5.134 1.878 -4.532 1.00 95.00 99 PHE A CA 1
ATOM 814 C C . PHE A 1 99 ? -6.665 1.891 -4.546 1.00 95.00 99 PHE A C 1
ATOM 816 O O . PHE A 1 99 ? -7.282 1.993 -3.486 1.00 95.00 99 PHE A O 1
ATOM 823 N N . ASP A 1 100 ? -7.275 1.747 -5.720 1.00 94.19 100 ASP A N 1
ATOM 8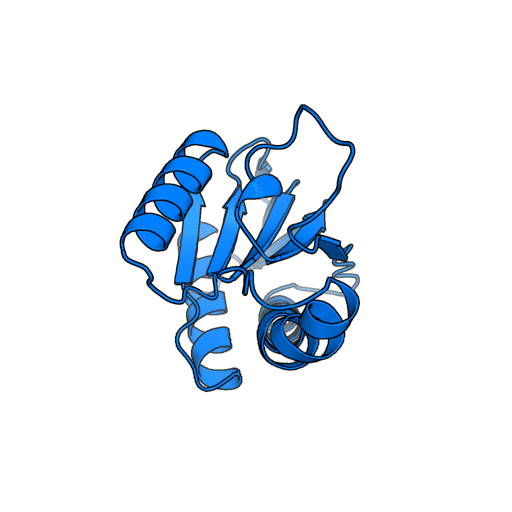24 C CA . ASP A 1 100 ? -8.726 1.773 -5.892 1.00 94.19 100 ASP A CA 1
ATOM 825 C C . ASP A 1 100 ? -9.382 0.594 -5.166 1.00 94.19 100 ASP A C 1
ATOM 827 O O . ASP A 1 100 ? -10.362 0.769 -4.433 1.00 94.19 100 ASP A O 1
ATOM 831 N N . SER A 1 101 ? -8.792 -0.597 -5.297 1.00 95.56 101 SER A N 1
ATOM 832 C CA . SER A 1 101 ? -9.230 -1.787 -4.572 1.00 95.56 101 SER A CA 1
ATOM 833 C C . SER A 1 101 ? -9.059 -1.623 -3.061 1.00 95.56 101 SER A C 1
ATOM 835 O O . SER A 1 101 ? -9.991 -1.857 -2.293 1.00 95.56 101 SER A O 1
ATOM 837 N N . PHE A 1 102 ? -7.906 -1.135 -2.608 1.00 94.75 102 PHE A N 1
ATOM 838 C CA . PHE A 1 102 ? -7.631 -0.889 -1.195 1.00 94.75 102 PHE A CA 1
ATOM 839 C C . PHE A 1 102 ? -8.626 0.101 -0.586 1.00 94.75 102 PHE A C 1
ATOM 841 O O . PHE A 1 102 ? -9.217 -0.171 0.461 1.00 94.75 102 PHE A O 1
ATOM 848 N N . GLN A 1 103 ? -8.895 1.206 -1.281 1.00 91.25 103 GLN A N 1
ATOM 849 C CA . GLN A 1 103 ? -9.900 2.185 -0.885 1.00 91.25 103 GLN A CA 1
ATOM 850 C C . GLN A 1 103 ? -11.296 1.553 -0.787 1.00 91.25 103 GLN A C 1
ATOM 852 O O . GLN A 1 103 ? -12.014 1.786 0.188 1.00 91.25 103 GLN A O 1
ATOM 857 N N . LYS A 1 104 ? -11.687 0.741 -1.777 1.00 91.62 104 LYS A N 1
ATOM 858 C CA . LYS A 1 104 ? -12.956 -0.003 -1.782 1.00 91.62 104 LYS A CA 1
ATOM 859 C C . LYS A 1 104 ? -13.062 -0.929 -0.568 1.00 91.62 104 LYS A C 1
ATOM 861 O O . LYS A 1 104 ? -14.091 -0.911 0.100 1.00 91.62 104 LYS A O 1
ATOM 866 N N . GLN A 1 105 ? -12.014 -1.688 -0.249 1.00 92.25 105 GLN A N 1
ATOM 867 C CA . GLN A 1 105 ? -12.016 -2.615 0.888 1.00 92.25 105 GLN A CA 1
ATOM 868 C C . GLN A 1 105 ? -12.049 -1.892 2.243 1.00 92.25 105 GLN A C 1
ATOM 870 O O . GLN A 1 105 ? -12.779 -2.315 3.138 1.00 92.25 105 GLN A O 1
ATOM 875 N N . LEU A 1 106 ? -11.325 -0.778 2.396 1.00 90.06 106 LEU A N 1
ATOM 876 C CA . LEU A 1 106 ? -11.371 0.031 3.620 1.00 90.06 106 LEU A CA 1
ATOM 877 C C . LEU A 1 106 ? -12.765 0.612 3.882 1.00 90.06 106 LEU A C 1
ATOM 879 O O . LEU A 1 106 ? -13.227 0.602 5.020 1.00 90.06 106 LEU A O 1
ATOM 883 N N . ARG A 1 107 ? -13.478 1.048 2.836 1.00 87.44 107 ARG A N 1
ATOM 884 C CA . ARG A 1 107 ? -14.852 1.572 2.959 1.00 87.44 107 ARG A CA 1
ATOM 885 C C . ARG A 1 107 ? -15.872 0.544 3.460 1.00 87.44 107 ARG A C 1
ATOM 887 O O . ARG A 1 107 ? -16.912 0.937 3.964 1.00 87.44 107 ARG A O 1
ATOM 894 N N . VAL A 1 108 ? -15.601 -0.756 3.328 1.00 86.25 108 VAL A N 1
ATOM 895 C CA . VAL A 1 108 ? -16.467 -1.833 3.863 1.00 86.25 108 VAL A CA 1
ATOM 896 C C . VAL A 1 108 ? -16.284 -2.017 5.378 1.00 86.25 108 VAL A C 1
ATOM 898 O O . VAL A 1 108 ? -17.088 -2.674 6.052 1.00 86.25 108 VAL A O 1
ATOM 901 N N . ILE A 1 109 ? -15.183 -1.501 5.915 1.00 83.75 109 ILE A N 1
ATOM 902 C CA . ILE A 1 109 ? -14.817 -1.604 7.328 1.00 83.75 109 ILE A CA 1
ATOM 903 C C . ILE A 1 109 ? -15.186 -0.321 8.063 1.00 83.75 109 ILE A C 1
ATOM 905 O O . ILE A 1 109 ? -15.744 -0.398 9.153 1.00 83.75 109 ILE A O 1
ATOM 909 N N . ASP A 1 110 ? -14.870 0.827 7.469 1.00 78.81 110 ASP A N 1
ATOM 910 C CA . ASP A 1 110 ? -15.045 2.125 8.105 1.00 78.81 110 ASP A CA 1
ATOM 911 C C . ASP A 1 110 ? -16.527 2.524 8.224 1.00 78.81 110 ASP A C 1
ATOM 913 O O . ASP A 1 110 ? -17.302 2.412 7.275 1.00 78.81 110 ASP A O 1
ATOM 917 N N . LEU A 1 111 ? -16.918 3.011 9.404 1.00 64.81 111 LEU A N 1
ATOM 918 C CA . LEU A 1 111 ? -18.316 3.174 9.826 1.00 64.81 111 LEU A CA 1
ATOM 919 C C . LEU A 1 111 ? -19.049 4.419 9.286 1.00 64.81 111 LEU A C 1
ATOM 921 O O . LEU A 1 111 ? -20.185 4.614 9.711 1.00 64.81 111 LEU A O 1
ATOM 925 N N . ASN A 1 112 ? -18.419 5.254 8.433 1.00 58.59 112 ASN A N 1
ATOM 926 C CA . ASN A 1 112 ? -18.916 6.455 7.695 1.00 58.59 112 ASN A CA 1
ATOM 927 C C . ASN A 1 112 ? -17.882 7.610 7.786 1.00 58.59 112 ASN A C 1
ATOM 929 O O . ASN A 1 112 ? -17.365 7.859 8.873 1.00 58.59 112 ASN A O 1
ATOM 933 N N . TYR A 1 113 ? -17.604 8.481 6.801 1.00 48.75 113 TYR A N 1
ATOM 934 C CA . TYR A 1 113 ? -17.932 8.595 5.362 1.00 48.75 113 TYR A CA 1
ATOM 935 C C . TYR A 1 113 ? -16.924 9.536 4.639 1.00 48.75 113 TYR A C 1
ATOM 937 O O . TYR A 1 113 ? -17.216 10.055 3.566 1.00 48.75 113 TYR A O 1
ATOM 945 N N . GLU A 1 114 ? -15.735 9.779 5.200 1.00 53.31 114 GLU A N 1
ATOM 946 C CA . GLU A 1 114 ? -14.696 10.624 4.584 1.00 53.31 114 GLU A CA 1
ATOM 947 C C . GLU A 1 114 ? -13.341 9.926 4.667 1.00 53.31 114 GLU A C 1
ATOM 949 O O . GLU A 1 114 ? -12.375 10.446 5.224 1.00 53.31 114 GLU A O 1
ATOM 954 N N . LEU A 1 115 ? -13.255 8.718 4.105 1.00 61.62 115 LEU A N 1
ATOM 955 C CA . LEU A 1 115 ? -11.956 8.117 3.826 1.00 61.62 115 LEU A CA 1
ATOM 956 C C . LEU A 1 115 ? -11.266 8.954 2.731 1.00 61.62 115 LEU A C 1
ATOM 958 O O . LEU A 1 115 ? -11.308 8.627 1.543 1.00 61.62 115 LEU A O 1
ATOM 962 N N . LEU A 1 116 ? -10.683 10.081 3.139 1.00 61.38 116 LEU A N 1
ATOM 963 C CA . LEU A 1 116 ? -9.878 10.977 2.323 1.00 61.38 116 LEU A CA 1
ATOM 964 C C . LEU A 1 116 ? -8.453 10.438 2.318 1.00 61.38 116 LEU A C 1
ATOM 966 O O . LEU A 1 116 ? -7.589 10.851 3.090 1.00 61.38 116 LEU A O 1
ATOM 970 N N . LEU A 1 117 ? -8.213 9.469 1.438 1.00 71.88 117 LEU A N 1
ATOM 971 C CA . LEU A 1 117 ? -6.866 8.980 1.198 1.00 71.88 117 LEU A CA 1
ATOM 972 C C . LEU A 1 117 ? -6.117 10.010 0.352 1.00 71.88 117 LEU A C 1
ATOM 974 O O . LEU A 1 117 ? -6.236 10.047 -0.872 1.00 71.88 117 LEU A O 1
ATOM 978 N N . ASN A 1 118 ? -5.324 10.850 1.015 1.00 76.31 118 ASN A N 1
ATOM 979 C CA . ASN A 1 118 ? -4.428 11.778 0.335 1.00 76.31 118 ASN A CA 1
ATOM 980 C C . ASN A 1 118 ? -3.273 10.998 -0.291 1.00 76.31 118 ASN A C 1
ATOM 982 O O . ASN A 1 118 ? -2.266 10.727 0.369 1.00 76.31 118 ASN A O 1
ATOM 986 N N . ARG A 1 119 ? -3.454 10.626 -1.561 1.00 82.44 119 ARG A N 1
ATOM 987 C CA . ARG A 1 119 ? -2.464 9.936 -2.379 1.00 82.44 119 ARG A CA 1
ATOM 988 C C . ARG A 1 119 ? -1.493 10.940 -2.994 1.00 82.44 119 ARG A C 1
ATOM 990 O O . ARG A 1 119 ? -1.898 11.910 -3.625 1.00 82.44 119 ARG A O 1
ATOM 997 N N . THR A 1 120 ? -0.201 10.696 -2.844 1.00 85.19 120 THR A N 1
ATOM 998 C CA . THR A 1 120 ? 0.850 11.416 -3.570 1.00 85.19 120 THR A CA 1
ATOM 999 C C . THR A 1 120 ? 1.678 10.412 -4.340 1.00 85.19 120 THR A C 1
ATOM 1001 O O . THR A 1 120 ? 2.289 9.540 -3.724 1.00 85.19 120 THR A O 1
ATOM 1004 N N . ASP A 1 121 ? 1.693 10.532 -5.661 1.00 84.38 121 ASP A N 1
ATOM 1005 C CA . ASP A 1 121 ? 2.466 9.654 -6.533 1.00 84.38 121 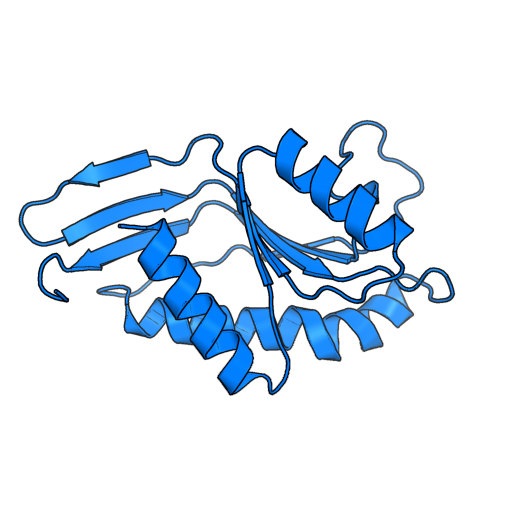ASP A CA 1
ATOM 1006 C C . ASP A 1 121 ? 3.954 10.006 -6.445 1.00 84.38 121 ASP A C 1
ATOM 1008 O O . ASP A 1 121 ? 4.335 11.176 -6.388 1.00 84.38 121 ASP A O 1
ATOM 1012 N N . ILE A 1 122 ? 4.793 8.979 -6.382 1.00 79.19 122 ILE A N 1
ATOM 1013 C CA . ILE A 1 122 ? 6.238 9.068 -6.196 1.00 79.19 122 ILE A CA 1
ATOM 1014 C C . ILE A 1 122 ? 6.898 8.111 -7.190 1.00 79.19 122 ILE A C 1
ATOM 1016 O O . ILE A 1 122 ? 7.171 6.955 -6.855 1.00 79.19 122 ILE A O 1
ATOM 1020 N N . PRO A 1 123 ? 7.106 8.547 -8.441 1.00 71.12 123 PRO A N 1
ATOM 1021 C CA . PRO A 1 123 ? 7.925 7.796 -9.375 1.00 71.12 123 PRO A CA 1
ATOM 1022 C C . PRO A 1 123 ? 9.385 7.813 -8.896 1.00 71.12 123 PRO A C 1
ATOM 1024 O O . PRO A 1 123 ? 9.909 8.850 -8.484 1.00 71.12 123 PRO A O 1
ATOM 1027 N N . PHE A 1 124 ? 10.068 6.672 -8.963 1.00 70.94 124 PHE A N 1
ATOM 1028 C CA . PHE A 1 124 ? 11.494 6.577 -8.656 1.00 70.94 124 PHE A CA 1
ATOM 1029 C C . PHE A 1 124 ? 12.326 7.134 -9.814 1.00 70.94 124 PHE A C 1
ATOM 1031 O O . PHE A 1 124 ? 12.738 6.402 -10.707 1.00 70.94 124 PHE A O 1
ATOM 1038 N N . TYR A 1 125 ? 12.524 8.449 -9.797 1.00 53.91 125 TYR A N 1
ATOM 1039 C CA . TYR A 1 125 ? 13.663 9.195 -10.337 1.00 53.91 125 TYR A CA 1
ATOM 1040 C C . TYR A 1 125 ? 13.383 10.676 -10.049 1.00 53.91 125 TYR A C 1
ATOM 1042 O O . TYR A 1 125 ? 12.511 11.286 -10.653 1.00 53.91 125 TYR A O 1
ATOM 1050 N N . HIS A 1 126 ? 14.090 11.268 -9.092 1.00 50.66 126 HIS A N 1
ATOM 1051 C CA . HIS A 1 126 ? 14.140 12.722 -8.964 1.00 50.66 126 HIS A CA 1
ATOM 1052 C C . HIS A 1 126 ? 15.610 13.102 -8.877 1.00 50.66 126 HIS A C 1
ATOM 1054 O O . HIS A 1 126 ? 16.284 12.736 -7.916 1.00 50.66 126 HIS A O 1
ATOM 1060 N N . GLU A 1 127 ? 16.098 13.834 -9.880 1.00 38.34 127 GLU A N 1
ATOM 1061 C CA . GLU A 1 127 ? 17.488 14.302 -9.988 1.00 38.34 127 GLU A CA 1
ATOM 1062 C C . GLU A 1 127 ? 17.948 15.154 -8.784 1.00 38.34 127 GLU A C 1
ATOM 1064 O O . GLU A 1 127 ? 19.126 15.481 -8.670 1.00 38.34 127 GLU A O 1
ATOM 1069 N N . THR A 1 128 ? 17.051 15.520 -7.861 1.00 43.69 128 THR A N 1
ATOM 1070 C CA . THR A 1 128 ? 17.303 16.548 -6.846 1.00 43.69 128 THR A CA 1
ATOM 1071 C C . THR A 1 128 ? 16.592 16.314 -5.503 1.00 43.69 128 THR A C 1
ATOM 1073 O O . THR A 1 128 ? 15.931 17.221 -5.016 1.00 43.69 128 THR A O 1
ATOM 1076 N N . GLN A 1 129 ? 16.731 15.164 -4.821 1.00 44.78 129 GLN A N 1
ATOM 1077 C CA . GLN A 1 129 ? 16.436 15.109 -3.366 1.00 44.78 129 GLN A CA 1
ATOM 1078 C C . GLN A 1 129 ? 17.372 14.184 -2.569 1.00 44.78 129 GLN A C 1
ATOM 1080 O O . GLN A 1 129 ? 17.418 12.973 -2.777 1.00 44.78 129 GLN A O 1
ATOM 1085 N N . ASN A 1 130 ? 18.064 14.776 -1.589 1.00 46.72 130 ASN A N 1
ATOM 1086 C CA . ASN A 1 130 ? 19.137 14.165 -0.794 1.00 46.72 130 ASN A CA 1
ATOM 1087 C C . ASN A 1 130 ? 18.695 13.444 0.499 1.00 46.72 130 ASN A C 1
ATOM 1089 O O . ASN A 1 1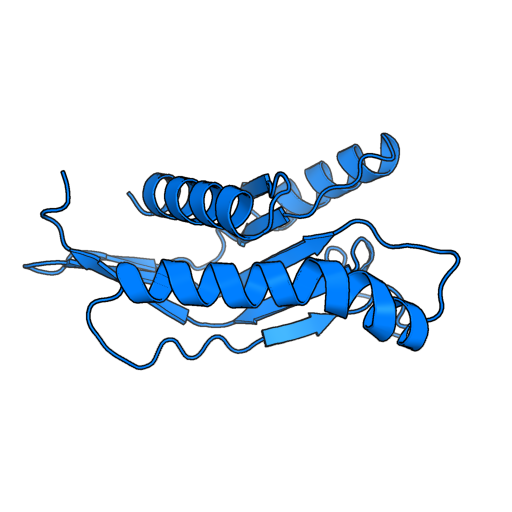30 ? 19.562 13.081 1.287 1.00 46.72 130 ASN A O 1
ATOM 1093 N N . THR A 1 131 ? 17.401 13.238 0.787 1.00 50.69 131 THR A N 1
ATOM 1094 C CA . THR A 1 131 ? 17.008 12.785 2.147 1.00 50.69 131 THR A CA 1
ATOM 1095 C C . THR A 1 131 ? 15.825 11.813 2.266 1.00 50.69 131 THR A C 1
ATOM 1097 O O . THR A 1 131 ? 15.385 11.561 3.386 1.00 50.69 131 THR A O 1
ATOM 1100 N N . ASN A 1 132 ? 15.312 11.203 1.187 1.00 54.91 132 ASN A N 1
ATOM 1101 C CA . ASN A 1 132 ? 14.183 10.260 1.301 1.00 54.91 132 ASN A CA 1
ATOM 1102 C C . ASN A 1 132 ? 14.496 8.853 0.762 1.00 54.91 132 ASN A C 1
ATOM 1104 O O . ASN A 1 132 ? 14.061 8.470 -0.322 1.00 54.91 132 ASN A O 1
ATOM 1108 N N . ASN A 1 133 ? 15.235 8.076 1.560 1.00 64.56 133 ASN A N 1
ATOM 1109 C CA . ASN A 1 133 ? 15.774 6.757 1.192 1.00 64.56 133 ASN A CA 1
ATOM 1110 C C . ASN A 1 133 ? 14.710 5.730 0.759 1.00 64.56 133 ASN A C 1
ATOM 1112 O O . ASN A 1 133 ? 15.000 4.879 -0.071 1.00 64.56 133 ASN A O 1
ATOM 1116 N N . PHE A 1 134 ? 13.482 5.792 1.291 1.00 70.88 134 PHE A N 1
ATOM 1117 C CA . PHE A 1 134 ? 12.400 4.887 0.873 1.00 70.88 134 PHE A CA 1
ATOM 1118 C C . PHE A 1 134 ? 11.938 5.180 -0.563 1.00 70.88 134 PHE A C 1
ATOM 1120 O O . PHE A 1 134 ? 11.860 4.276 -1.389 1.00 70.88 134 PHE A O 1
ATOM 1127 N N . ASN A 1 135 ? 11.702 6.456 -0.881 1.00 68.12 135 ASN A N 1
ATOM 1128 C CA . ASN A 1 135 ? 11.268 6.897 -2.211 1.00 68.12 135 ASN A CA 1
ATOM 1129 C C . ASN A 1 135 ? 12.333 6.644 -3.289 1.00 68.12 135 ASN A C 1
ATOM 1131 O O . ASN A 1 135 ? 12.019 6.557 -4.469 1.00 68.12 135 ASN A O 1
ATOM 1135 N N . GLN A 1 136 ? 13.596 6.522 -2.880 1.00 71.38 136 GLN A N 1
ATOM 1136 C CA . GLN A 1 136 ? 14.732 6.219 -3.748 1.00 71.38 136 GLN A CA 1
ATOM 1137 C C . GLN A 1 136 ? 14.849 4.726 -4.111 1.00 71.38 136 GLN A C 1
ATOM 1139 O O . GLN A 1 136 ? 15.888 4.294 -4.610 1.00 71.38 136 GLN A O 1
ATOM 1144 N N . LEU A 1 137 ? 13.836 3.903 -3.841 1.00 77.25 137 LEU A N 1
ATOM 1145 C CA . LEU A 1 137 ? 13.908 2.468 -4.124 1.00 77.25 137 LEU A CA 1
ATOM 1146 C C . LEU A 1 137 ? 12.723 1.925 -4.925 1.00 77.25 137 LEU A C 1
ATOM 1148 O O . LEU A 1 137 ? 12.824 0.798 -5.411 1.00 77.25 137 LEU A O 1
ATOM 1152 N N . VAL A 1 138 ? 11.627 2.682 -5.046 1.00 86.50 138 VAL A N 1
ATOM 1153 C CA . VAL A 1 138 ? 10.341 2.167 -5.536 1.00 86.50 138 VAL A CA 1
ATOM 1154 C C . VAL A 1 138 ? 9.558 3.202 -6.329 1.00 86.50 138 VAL A C 1
ATOM 1156 O O . VAL A 1 138 ? 9.570 4.385 -5.999 1.00 86.50 138 VAL A O 1
ATOM 1159 N N . ASP A 1 139 ? 8.793 2.733 -7.313 1.00 89.00 139 ASP A N 1
ATOM 1160 C CA . ASP A 1 139 ? 7.641 3.485 -7.798 1.00 89.00 139 ASP A CA 1
ATOM 1161 C C . ASP A 1 139 ? 6.482 3.226 -6.837 1.00 89.00 139 ASP A C 1
ATOM 1163 O O . ASP A 1 139 ? 6.209 2.080 -6.467 1.00 89.00 139 ASP A O 1
ATOM 1167 N N . GLY A 1 140 ? 5.778 4.270 -6.426 1.00 90.44 140 GLY A N 1
ATOM 1168 C CA . GLY A 1 140 ? 4.663 4.087 -5.513 1.00 90.44 140 GLY A CA 1
ATOM 1169 C C . GLY A 1 140 ? 3.846 5.338 -5.298 1.00 90.44 140 GLY A C 1
ATOM 1170 O O . GLY A 1 140 ? 4.125 6.391 -5.856 1.00 90.44 140 GLY A O 1
ATOM 1171 N N . CYS A 1 141 ? 2.848 5.233 -4.437 1.00 89.81 141 CYS A N 1
ATOM 1172 C CA . CYS A 1 141 ? 2.150 6.378 -3.897 1.00 89.81 141 CYS A CA 1
ATOM 1173 C C . CYS A 1 141 ? 2.141 6.342 -2.369 1.00 89.81 141 CYS A C 1
ATOM 1175 O O . CYS A 1 141 ? 2.008 5.282 -1.755 1.00 89.81 141 CYS A O 1
ATOM 1177 N N . ILE A 1 142 ? 2.254 7.511 -1.747 1.00 89.38 142 ILE A N 1
ATOM 1178 C CA . ILE A 1 142 ? 2.129 7.677 -0.299 1.00 89.38 142 ILE A CA 1
ATOM 1179 C C . ILE A 1 142 ? 0.705 8.081 0.025 1.00 89.38 142 ILE A C 1
ATOM 1181 O O . ILE A 1 142 ? 0.165 8.992 -0.594 1.00 89.38 142 ILE A O 1
ATOM 1185 N N . ILE A 1 143 ? 0.141 7.437 1.036 1.00 88.81 143 ILE A N 1
ATOM 1186 C CA . ILE A 1 143 ? -1.149 7.773 1.622 1.00 88.81 143 ILE A CA 1
ATOM 1187 C C . ILE A 1 143 ? -0.856 8.430 2.969 1.00 88.81 143 ILE A C 1
ATOM 1189 O O . ILE A 1 143 ? -0.198 7.830 3.823 1.00 88.81 143 ILE A O 1
ATOM 1193 N N . ARG A 1 144 ? -1.278 9.684 3.149 1.00 85.88 144 ARG A N 1
ATOM 1194 C CA . ARG A 1 144 ? -1.005 10.452 4.374 1.00 85.88 144 ARG A CA 1
ATOM 1195 C C . ARG A 1 144 ? -2.264 10.681 5.187 1.00 85.88 144 ARG A C 1
ATOM 1197 O O . ARG A 1 144 ? -3.275 11.077 4.615 1.00 85.88 144 ARG A O 1
ATOM 1204 N N . ARG A 1 145 ? -2.110 10.567 6.510 1.00 81.56 145 ARG A N 1
ATOM 1205 C CA . ARG A 1 145 ? -3.073 10.984 7.538 1.00 81.56 145 ARG A CA 1
ATOM 1206 C C . ARG A 1 145 ? -4.484 10.498 7.234 1.00 81.56 145 ARG A C 1
ATOM 1208 O O . ARG A 1 145 ? -5.321 11.281 6.791 1.00 81.56 145 ARG A O 1
ATOM 1215 N N . PHE A 1 146 ? -4.731 9.218 7.477 1.00 85.38 146 PHE A N 1
ATOM 1216 C CA . PHE A 1 146 ? -6.093 8.700 7.453 1.00 85.38 146 PHE A CA 1
ATOM 1217 C C . PHE A 1 146 ? -6.458 8.116 8.810 1.00 85.38 146 PHE A C 1
ATOM 1219 O O . PHE A 1 146 ? -5.615 7.567 9.519 1.00 85.38 146 PHE A O 1
ATOM 1226 N N . VAL A 1 147 ? -7.733 8.262 9.150 1.00 87.06 147 VAL A N 1
ATOM 1227 C CA . VAL A 1 147 ? -8.324 7.701 10.357 1.00 87.06 147 VAL A CA 1
ATOM 1228 C C . VAL A 1 147 ? -9.191 6.524 9.941 1.00 87.06 147 VAL A C 1
ATOM 1230 O O . VAL A 1 147 ? -9.981 6.648 9.008 1.00 87.06 147 VAL A O 1
ATOM 1233 N N . LEU A 1 148 ? -9.036 5.393 10.620 1.00 88.75 148 LEU A N 1
ATOM 1234 C CA . LEU A 1 148 ? -9.825 4.186 10.393 1.00 88.75 148 LEU A CA 1
ATOM 1235 C C . LEU A 1 148 ? -10.610 3.842 11.652 1.00 88.75 148 LEU A C 1
ATOM 1237 O O . LEU A 1 148 ? -10.029 3.761 12.735 1.00 88.75 148 LEU A O 1
ATOM 1241 N N . LYS A 1 149 ? -11.916 3.606 11.509 1.00 88.19 149 LYS A N 1
ATOM 1242 C CA . LYS A 1 149 ? -12.768 3.147 12.608 1.00 88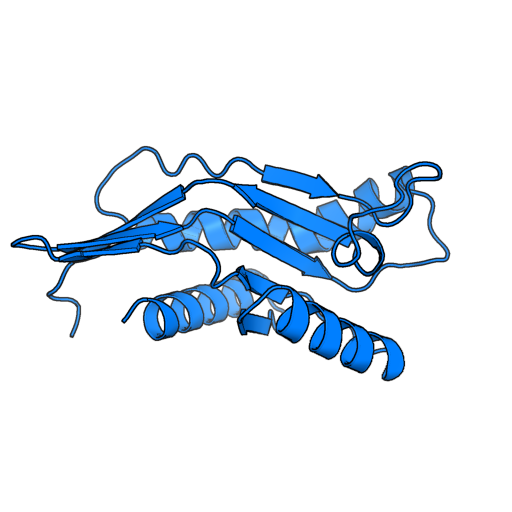.19 149 LYS A CA 1
ATOM 1243 C C . LYS A 1 149 ? -13.197 1.705 12.365 1.00 88.19 149 LYS A C 1
ATOM 1245 O O . LYS A 1 149 ? -13.734 1.386 11.312 1.00 88.19 149 LYS A O 1
ATOM 1250 N N . GLU A 1 150 ? -12.966 0.843 13.348 1.00 85.69 150 GLU A N 1
ATOM 1251 C CA . GLU A 1 150 ? -13.285 -0.587 13.296 1.00 85.69 150 GLU A CA 1
ATOM 1252 C C . GLU A 1 150 ? -14.245 -0.956 14.434 1.00 85.69 150 GLU A C 1
ATOM 1254 O O . GLU A 1 150 ? -13.935 -0.723 15.601 1.00 85.69 150 GLU A O 1
ATOM 1259 N N . GLU A 1 151 ? -15.404 -1.551 14.136 1.00 86.25 151 GLU A N 1
ATOM 1260 C CA . GLU A 1 151 ? -16.306 -2.054 15.184 1.00 86.25 151 GLU A CA 1
ATOM 1261 C C . GLU A 1 151 ? -15.667 -3.167 16.011 1.00 86.25 151 GLU A C 1
ATOM 1263 O O . GLU A 1 151 ? -15.064 -4.100 15.484 1.00 86.25 151 GLU A O 1
ATOM 1268 N N . LYS A 1 152 ? -15.926 -3.145 17.321 1.00 84.06 152 LYS A N 1
ATOM 1269 C CA . LYS A 1 152 ? -15.463 -4.196 18.237 1.00 84.06 152 LYS A CA 1
ATOM 1270 C C . LYS A 1 152 ? -16.099 -5.572 17.989 1.00 84.06 152 LYS A C 1
ATOM 1272 O O . LYS A 1 152 ? -15.563 -6.569 18.454 1.00 84.06 152 LYS A O 1
ATOM 1277 N N . ASN A 1 153 ? -17.218 -5.633 17.261 1.00 65.81 153 ASN A N 1
ATOM 1278 C CA . ASN A 1 153 ? -18.080 -6.818 17.150 1.00 65.81 153 ASN A CA 1
ATOM 1279 C C . ASN A 1 153 ? -17.882 -7.647 15.863 1.00 65.81 153 ASN A C 1
ATOM 1281 O O . ASN A 1 153 ? -18.781 -8.386 15.470 1.00 65.81 153 ASN A O 1
ATOM 1285 N N . ARG A 1 154 ? -16.726 -7.554 15.192 1.00 52.25 154 ARG A N 1
ATOM 1286 C CA . ARG A 1 154 ? -16.362 -8.456 14.076 1.00 52.25 154 ARG A CA 1
ATOM 1287 C C . ARG A 1 154 ? -15.484 -9.652 14.498 1.00 52.25 154 ARG A C 1
ATOM 1289 O O . ARG A 1 154 ? -14.785 -10.209 13.653 1.00 52.25 154 ARG A O 1
ATOM 1296 N N . CYS A 1 155 ? -15.560 -10.065 15.766 1.00 41.38 155 CYS A N 1
ATOM 1297 C CA . CYS A 1 155 ? -15.016 -11.329 16.276 1.00 41.38 155 CYS A CA 1
ATOM 1298 C C . CYS A 1 155 ? -16.118 -12.136 16.964 1.00 41.38 155 CYS A C 1
ATOM 1300 O O . CYS A 1 155 ? -16.825 -11.538 17.807 1.00 41.38 155 CYS A O 1
#

Nearest PDB structures (foldseek):
  8hib-assembly1_V-2  TM=4.426E-01  e=9.486E-01  Homo sapiens
  2nrw-assembly1_A  TM=3.580E-01  e=1.302E+00  Thermotoga maritima
  6fd5-assembly1_A  TM=3.067E-01  e=8.184E+00  Homo sapiens

pLDDT: mean 85.11, std 13.26, range [38.34, 97.69]

Mean predicted aligned error: 5.98 Å

Sequence (155 aa):
MLLNLMQNVVSKVSEDVGFNVRFMYGSTLSVVNEITLLRRRMEVYPAIILFQEGIVETDKRYWYEYDIPKMAIATTTKYDLTDMQRINTTFQNVIYPIFDSFQKQLRVIDLNYELLLNRTDIPFYHETQNTNNFNQLVDGCIIRRFVLKEEKNRC

Radius of gyration: 15.75 Å; Cα contacts (8 Å, |Δi|>4): 263; chains: 1; bounding box: 38×28×43 Å

Solvent-accessible surface area (backbone atoms only — not comparable to full-atom values): 8792 Å² total; per-residue (Å²): 109,68,67,61,53,50,48,53,44,37,52,52,28,17,64,75,69,73,49,82,42,44,74,45,77,36,44,70,68,58,49,43,53,51,53,53,52,39,55,75,68,68,52,83,47,45,30,44,35,43,44,52,66,77,54,42,81,44,86,51,99,66,30,39,36,35,42,40,49,40,34,36,37,35,28,63,59,64,86,94,49,54,70,68,53,36,48,73,40,55,33,62,72,46,48,48,53,51,48,55,40,44,53,56,50,50,60,78,54,38,90,76,89,74,86,58,72,48,71,43,82,41,66,60,76,69,102,80,71,96,81,55,75,63,57,72,66,23,27,32,31,38,33,41,58,42,70,46,42,40,62,69,78,85,116

Foldseek 3Di:
DVVVLVVVLQVQLCVQLVHRAAEEEEAPVVVLVVLVVCVVVVHWHFYKYQHPPPWDWDDDPWKIKIWGFKIKGWTFADPVDDQVRCCVPVCVSRAVSSVVSSLVSLVVFAPDDCQPFPKDWQHQDDPDDDDDSNSNGTGIIMGGTGMGIGGPPPD